Protein AF-A0A150TVU3-F1 (afdb_monomer_lite)

Sequence (72 aa):
MTMKGQSFEAVFGRPAKVVAEAPGRVNLIGEHTDYSGGYVLPTAIPAQRAARLRSVGHAAKRAALERARPPA

Structure (mmCIF, N/CA/C/O backbone):
data_AF-A0A150TVU3-F1
#
_entry.id   AF-A0A150TVU3-F1
#
loop_
_atom_site.group_PDB
_atom_site.id
_atom_site.type_symbol
_atom_site.label_atom_id
_atom_site.label_alt_id
_atom_site.label_comp_id
_atom_site.label_asym_id
_atom_site.label_entity_id
_atom_site.label_seq_id
_atom_site.pdbx_PDB_ins_code
_atom_site.Cartn_x
_atom_site.Cartn_y
_atom_site.Cartn_z
_atom_site.occupancy
_atom_site.B_iso_or_equiv
_atom_site.auth_seq_id
_atom_site.auth_comp_id
_atom_site.auth_asym_id
_atom_site.auth_atom_id
_atom_site.pdbx_PDB_model_num
ATOM 1 N N . MET A 1 1 ? 6.258 -7.160 15.344 1.00 37.19 1 MET A N 1
ATOM 2 C CA . MET A 1 1 ? 6.698 -6.069 16.241 1.00 37.19 1 MET A CA 1
ATOM 3 C C . MET A 1 1 ? 5.798 -4.866 15.970 1.00 37.19 1 MET A C 1
ATOM 5 O O . MET A 1 1 ? 6.003 -4.162 14.993 1.00 37.19 1 MET A O 1
ATOM 9 N N . THR A 1 2 ? 4.703 -4.711 16.717 1.00 47.69 2 THR A N 1
ATOM 10 C CA . THR A 1 2 ? 3.686 -3.679 16.442 1.00 47.69 2 THR A CA 1
ATOM 11 C C . THR A 1 2 ? 4.077 -2.408 17.186 1.00 47.69 2 THR A C 1
ATOM 13 O O . THR A 1 2 ? 4.029 -2.394 18.415 1.00 47.69 2 THR A O 1
ATOM 16 N N . MET A 1 3 ? 4.476 -1.346 16.477 1.00 49.72 3 MET A N 1
ATOM 17 C CA . MET A 1 3 ? 4.588 -0.027 17.106 1.00 49.72 3 MET A CA 1
ATOM 18 C C . MET A 1 3 ? 3.205 0.364 17.641 1.00 49.72 3 MET A C 1
ATOM 20 O O . MET A 1 3 ? 2.260 0.561 16.874 1.00 49.72 3 MET A O 1
ATOM 24 N N . LYS A 1 4 ? 3.065 0.421 18.969 1.00 58.34 4 LYS A N 1
ATOM 25 C CA . LYS A 1 4 ? 1.827 0.829 19.641 1.00 58.34 4 LYS A CA 1
ATOM 26 C C . LYS A 1 4 ? 1.699 2.351 19.586 1.00 58.34 4 LYS A C 1
ATOM 28 O O . LYS A 1 4 ? 2.068 3.051 20.520 1.00 58.34 4 LYS A O 1
ATOM 33 N N . GLY A 1 5 ? 1.162 2.857 18.479 1.00 70.12 5 GLY A N 1
ATOM 34 C CA . GLY A 1 5 ? 0.481 4.151 18.485 1.00 70.12 5 GLY A CA 1
ATOM 35 C C . GLY A 1 5 ? -0.822 4.068 19.290 1.00 70.12 5 GLY A C 1
ATOM 36 O O . GLY A 1 5 ? -1.341 2.975 19.532 1.00 70.12 5 GLY A O 1
ATOM 37 N N . GLN A 1 6 ? -1.361 5.217 19.699 1.00 81.62 6 GLN A N 1
ATOM 38 C CA . GLN A 1 6 ? -2.673 5.282 20.353 1.00 81.62 6 GLN A CA 1
ATOM 39 C C . GLN A 1 6 ? -3.753 4.643 19.456 1.00 81.62 6 GLN A C 1
ATOM 41 O O . GLN A 1 6 ? -3.696 4.743 18.226 1.00 81.62 6 GLN A O 1
ATOM 46 N N . SER A 1 7 ? -4.728 3.948 20.054 1.00 89.69 7 SER A N 1
ATOM 47 C CA . SER A 1 7 ? -5.835 3.352 19.295 1.00 89.69 7 SER A CA 1
ATOM 48 C C . SER A 1 7 ? -6.727 4.444 18.693 1.00 89.69 7 SER A C 1
ATOM 50 O O . SER A 1 7 ? -6.782 5.565 19.193 1.00 89.69 7 SER A O 1
ATOM 52 N N . PHE A 1 8 ? -7.463 4.123 17.623 1.00 91.81 8 PHE A N 1
ATOM 53 C CA . PHE A 1 8 ? -8.418 5.071 17.032 1.00 91.81 8 PHE A CA 1
ATOM 54 C C . PHE A 1 8 ? -9.446 5.548 18.075 1.00 91.81 8 PHE A C 1
ATOM 56 O O . PHE A 1 8 ? -9.766 6.728 18.141 1.00 91.81 8 PHE A O 1
ATOM 63 N N . GLU A 1 9 ? -9.911 4.645 18.937 1.00 93.25 9 GLU A N 1
ATOM 64 C CA . GLU A 1 9 ? -10.839 4.956 20.029 1.00 93.25 9 GLU A CA 1
ATOM 65 C C . GLU A 1 9 ? -10.239 5.893 21.069 1.00 93.25 9 GLU A C 1
ATOM 67 O O . GLU A 1 9 ? -10.930 6.801 21.514 1.00 93.25 9 GLU A O 1
ATOM 72 N N . ALA A 1 10 ? -8.963 5.719 21.419 1.00 92.12 10 ALA A N 1
ATOM 73 C CA . ALA A 1 10 ? -8.289 6.608 22.359 1.00 92.12 10 ALA A CA 1
ATOM 74 C C . ALA A 1 10 ? -8.199 8.046 21.820 1.00 92.12 10 ALA A C 1
ATOM 76 O O . ALA A 1 10 ? -8.342 8.995 22.582 1.00 92.12 10 ALA A O 1
ATOM 77 N N . VAL A 1 11 ? -8.016 8.208 20.505 1.00 91.25 11 VAL A N 1
ATOM 78 C CA . VAL A 1 11 ? -7.891 9.528 19.863 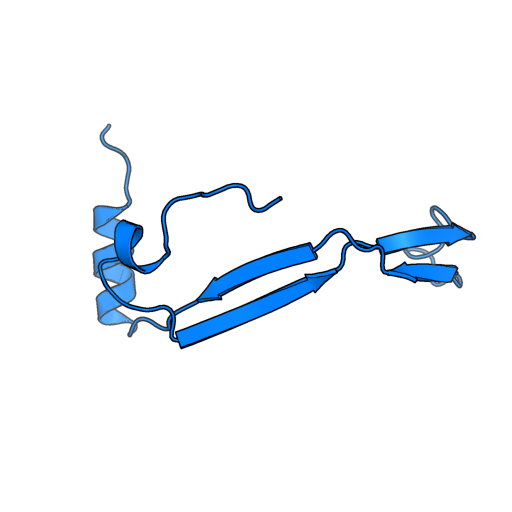1.00 91.25 11 VAL A CA 1
ATOM 79 C C . VAL A 1 11 ? -9.256 10.167 19.569 1.00 91.25 11 VAL A C 1
ATOM 81 O O . VAL A 1 11 ? -9.419 11.374 19.725 1.00 91.25 11 VAL A O 1
ATOM 84 N N . PHE A 1 12 ? -10.251 9.381 19.142 1.00 89.38 12 PHE A N 1
ATOM 85 C CA . PHE A 1 12 ? -11.532 9.897 18.631 1.00 89.38 12 PHE A CA 1
ATOM 86 C C . PHE A 1 12 ? -12.748 9.582 19.520 1.00 89.38 12 PHE A C 1
ATOM 88 O O . PHE A 1 12 ? -13.877 9.942 19.172 1.00 89.38 12 PHE A O 1
ATOM 95 N N . GLY A 1 13 ? -12.550 8.889 20.646 1.00 92.62 13 GLY A N 1
ATOM 96 C CA . GLY A 1 13 ? -13.587 8.528 21.622 1.00 92.62 13 GLY A CA 1
ATOM 97 C C . GLY A 1 13 ? -14.646 7.546 21.109 1.00 92.62 13 GLY A C 1
ATOM 98 O O . GLY A 1 13 ? -15.685 7.371 21.743 1.00 92.62 13 GLY A O 1
ATOM 99 N N . ARG A 1 14 ? -14.452 6.961 19.920 1.00 91.00 14 ARG A N 1
ATOM 100 C CA . ARG A 1 14 ? -15.394 6.048 19.252 1.00 91.00 14 ARG A CA 1
ATOM 101 C C . ARG A 1 14 ? -14.630 5.039 18.392 1.00 91.00 14 ARG A C 1
ATOM 103 O O . ARG A 1 14 ? -13.584 5.408 17.862 1.00 91.00 14 ARG A O 1
ATOM 110 N N . PRO A 1 15 ? -15.168 3.828 18.164 1.00 93.06 15 PRO A N 1
ATOM 111 C CA . PRO A 1 15 ? -14.550 2.835 17.287 1.00 93.06 15 PRO A CA 1
ATOM 112 C C . PRO A 1 15 ? -14.493 3.296 15.832 1.00 93.06 15 PRO A C 1
ATOM 114 O O . PRO A 1 15 ? -15.413 3.957 15.329 1.00 93.06 15 PRO A O 1
ATOM 117 N N . ALA A 1 16 ? -13.427 2.897 15.135 1.00 94.44 16 ALA A N 1
ATOM 118 C CA . ALA A 1 16 ? -13.395 2.937 13.679 1.00 94.44 16 ALA A CA 1
ATOM 119 C C . ALA A 1 16 ? -14.457 1.976 13.128 1.00 94.44 16 ALA A C 1
ATOM 121 O O . ALA A 1 16 ? -14.712 0.925 13.709 1.00 94.44 16 ALA A O 1
ATOM 122 N N . LYS A 1 17 ? -15.082 2.332 12.004 1.00 96.25 17 LYS A N 1
ATOM 123 C CA . LYS A 1 17 ? -16.038 1.450 11.312 1.00 96.25 17 LYS A CA 1
ATOM 124 C C . LYS A 1 17 ? -15.387 0.641 10.197 1.00 96.25 17 LYS A C 1
ATOM 126 O O . LYS A 1 17 ? -15.916 -0.394 9.819 1.00 96.25 17 LYS A O 1
ATOM 131 N N . VAL A 1 18 ? -14.282 1.141 9.652 1.00 95.69 18 VAL A N 1
ATOM 132 C CA . VAL A 1 18 ? -13.562 0.527 8.539 1.00 95.69 18 VAL A CA 1
ATOM 133 C C . VAL A 1 18 ? -12.076 0.545 8.859 1.00 95.69 18 VAL A C 1
ATOM 135 O O . VAL A 1 18 ? -11.551 1.558 9.326 1.00 95.69 18 VAL A O 1
ATOM 138 N N . VAL A 1 19 ? -11.403 -0.568 8.588 1.00 95.25 19 VAL A N 1
ATOM 139 C CA . VAL A 1 19 ? -9.945 -0.645 8.525 1.00 95.25 19 VAL A CA 1
ATOM 140 C C . VAL A 1 19 ? -9.596 -1.014 7.091 1.00 95.25 19 VAL A C 1
ATOM 142 O O . VAL A 1 19 ? -10.057 -2.036 6.594 1.00 95.25 19 VAL A O 1
ATOM 145 N N . ALA A 1 20 ? -8.852 -0.146 6.417 1.00 95.69 20 ALA A N 1
ATOM 146 C CA . ALA A 1 20 ? -8.333 -0.387 5.079 1.00 95.69 20 ALA A CA 1
ATOM 147 C C . ALA A 1 20 ? -6.825 -0.597 5.177 1.00 95.69 20 ALA A C 1
ATOM 149 O O . ALA A 1 20 ? -6.146 0.173 5.857 1.00 95.69 20 ALA A O 1
ATOM 150 N N . GLU A 1 21 ? -6.305 -1.614 4.503 1.00 96.19 21 GLU A N 1
ATOM 151 C CA . GLU A 1 21 ? -4.885 -1.959 4.522 1.00 96.19 21 GLU A CA 1
ATOM 152 C C . GLU A 1 21 ? -4.345 -1.999 3.097 1.00 96.19 21 GLU A C 1
ATOM 154 O O . GLU A 1 21 ? -5.041 -2.427 2.176 1.00 96.19 21 GLU A O 1
ATOM 159 N N . ALA A 1 22 ? -3.116 -1.523 2.918 1.00 96.88 22 ALA A N 1
ATOM 160 C CA . ALA A 1 22 ? -2.431 -1.542 1.637 1.00 96.88 22 ALA A CA 1
ATOM 161 C C . ALA A 1 22 ? -0.949 -1.899 1.825 1.00 96.88 22 ALA A C 1
ATOM 163 O O . ALA A 1 22 ? -0.287 -1.297 2.687 1.00 96.88 22 ALA A O 1
ATOM 164 N N . PRO A 1 23 ? -0.415 -2.825 1.008 1.00 97.62 23 PRO A N 1
ATOM 165 C CA . PRO A 1 23 ? 1.000 -3.143 1.031 1.00 97.62 23 PRO A CA 1
ATOM 166 C C . PRO A 1 23 ? 1.806 -2.041 0.353 1.00 97.62 23 PRO A C 1
ATOM 168 O O . PRO A 1 23 ? 1.360 -1.389 -0.595 1.00 97.62 23 PRO A O 1
ATOM 171 N N . GLY A 1 24 ? 3.036 -1.863 0.819 1.00 97.00 24 GLY A N 1
ATOM 172 C CA . GLY A 1 24 ? 4.064 -1.226 0.016 1.00 97.00 24 GLY A CA 1
ATOM 173 C C . GLY A 1 24 ? 4.376 -2.081 -1.212 1.00 97.00 24 GLY A C 1
ATOM 174 O O . GLY A 1 24 ? 4.126 -3.288 -1.239 1.00 97.00 24 GLY A O 1
ATOM 175 N N . ARG A 1 25 ? 4.985 -1.462 -2.220 1.00 97.62 25 ARG A N 1
ATOM 176 C CA . ARG A 1 25 ? 5.545 -2.166 -3.375 1.00 97.62 25 ARG A CA 1
ATOM 177 C C . ARG A 1 25 ? 6.985 -1.748 -3.610 1.00 97.62 25 ARG A C 1
ATOM 179 O O . ARG A 1 25 ? 7.386 -0.654 -3.215 1.00 97.62 25 ARG A O 1
ATOM 186 N N . VAL A 1 26 ? 7.715 -2.599 -4.311 1.00 97.06 26 VAL A N 1
ATOM 187 C CA . VAL A 1 26 ? 8.961 -2.239 -4.989 1.00 97.06 26 VAL A CA 1
ATOM 188 C C . VAL A 1 26 ? 8.838 -2.616 -6.453 1.00 97.06 26 VAL A C 1
ATOM 190 O O . VAL A 1 26 ? 8.073 -3.513 -6.810 1.00 97.06 26 VAL A O 1
ATOM 193 N N . ASN A 1 27 ? 9.591 -1.936 -7.298 1.00 97.00 27 ASN A N 1
ATOM 194 C CA . ASN A 1 27 ? 9.728 -2.304 -8.694 1.00 97.00 27 ASN A CA 1
ATOM 195 C C . ASN A 1 27 ? 10.968 -3.167 -8.868 1.00 97.00 27 ASN A C 1
ATOM 197 O O . ASN A 1 27 ? 12.036 -2.834 -8.359 1.00 97.00 27 ASN A O 1
ATOM 201 N N . LEU A 1 28 ? 10.820 -4.276 -9.588 1.00 96.50 28 LEU A N 1
ATOM 202 C CA . LEU A 1 28 ? 11.949 -5.122 -9.966 1.00 96.50 28 LEU A CA 1
ATOM 203 C C . LEU A 1 28 ? 12.620 -4.596 -11.245 1.00 96.50 28 LEU A C 1
ATOM 205 O O . LEU A 1 28 ? 13.838 -4.664 -11.370 1.00 96.50 28 LEU A O 1
ATOM 209 N N . ILE A 1 29 ? 11.822 -4.065 -12.182 1.00 96.56 29 ILE A N 1
ATOM 210 C CA . ILE A 1 29 ? 12.265 -3.418 -13.426 1.00 96.56 29 ILE A CA 1
ATOM 211 C C . ILE A 1 29 ? 11.199 -2.430 -13.932 1.00 96.56 29 ILE A C 1
ATOM 213 O O . ILE A 1 29 ? 10.005 -2.602 -13.659 1.00 96.56 29 ILE A O 1
ATOM 217 N N . GLY A 1 30 ? 11.637 -1.422 -14.695 1.00 93.00 30 GLY A N 1
ATOM 218 C CA . GLY A 1 30 ? 10.769 -0.396 -15.283 1.00 93.00 30 GLY A CA 1
ATOM 219 C C . GLY A 1 30 ? 10.693 0.898 -14.467 1.00 93.00 30 GLY A C 1
ATOM 220 O O . GLY A 1 30 ? 9.630 1.499 -14.366 1.00 93.00 30 GLY A O 1
ATOM 221 N N . GLU A 1 31 ? 11.801 1.340 -13.862 1.00 93.81 31 GLU A N 1
ATOM 222 C CA . GLU A 1 31 ? 11.843 2.681 -13.267 1.00 93.81 31 GLU A CA 1
ATOM 223 C C . GLU A 1 31 ? 11.687 3.747 -14.352 1.00 93.81 31 GLU A C 1
ATOM 225 O O . GLU A 1 31 ? 12.296 3.653 -15.417 1.00 93.81 31 GLU A O 1
ATOM 230 N N . HIS A 1 32 ? 10.886 4.774 -14.065 1.00 93.88 32 HIS A N 1
ATOM 231 C CA . HIS A 1 32 ? 10.631 5.910 -14.954 1.00 93.88 32 HIS A CA 1
ATOM 232 C C . HIS A 1 32 ? 9.929 5.589 -16.291 1.00 93.88 32 HIS A C 1
ATOM 234 O O . HIS A 1 32 ? 9.876 6.443 -17.177 1.00 93.88 32 HIS A O 1
ATOM 240 N N . THR A 1 33 ? 9.361 4.392 -16.461 1.00 93.12 33 THR A N 1
ATOM 241 C CA . THR A 1 33 ? 8.602 4.034 -17.676 1.00 93.12 33 THR A CA 1
ATOM 242 C C . THR A 1 33 ? 7.088 4.122 -17.490 1.00 93.12 33 THR A C 1
ATOM 244 O O . THR A 1 33 ? 6.358 4.279 -18.470 1.00 93.12 33 THR A O 1
ATOM 247 N N . ASP A 1 34 ? 6.613 4.069 -16.247 1.00 89.75 34 ASP A N 1
ATOM 248 C CA . ASP A 1 34 ? 5.195 4.022 -15.883 1.00 89.75 34 ASP A CA 1
ATOM 249 C C . ASP A 1 34 ? 4.411 5.252 -16.358 1.00 89.75 34 ASP A C 1
ATOM 251 O O . ASP A 1 34 ? 3.352 5.119 -16.974 1.00 89.75 34 ASP A O 1
ATOM 255 N N . TYR A 1 35 ? 4.947 6.454 -16.157 1.00 91.75 35 TYR A N 1
ATOM 256 C CA . TYR A 1 35 ? 4.296 7.691 -16.602 1.00 91.75 35 TYR A CA 1
ATOM 257 C C . TYR A 1 35 ? 4.315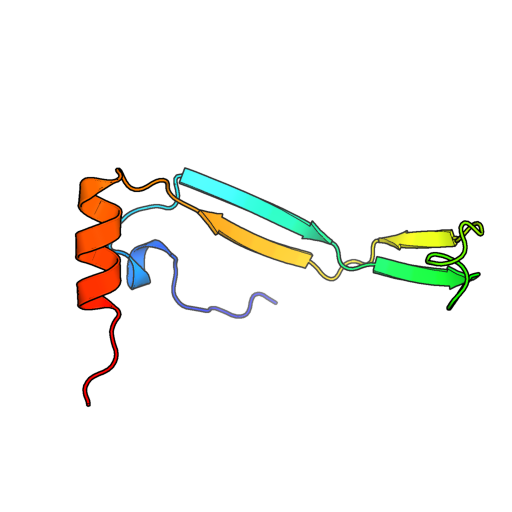 7.892 -18.125 1.00 91.75 35 TYR A C 1
ATOM 259 O O . TYR A 1 35 ? 3.597 8.747 -18.639 1.00 91.75 35 TYR A O 1
ATOM 267 N N . SER A 1 36 ? 5.126 7.116 -18.848 1.00 92.38 36 SER A N 1
ATOM 268 C CA . SER A 1 36 ? 5.233 7.177 -20.312 1.00 92.38 36 SER A CA 1
ATOM 269 C C . SER A 1 36 ? 4.387 6.105 -21.013 1.00 92.38 36 SER A C 1
ATOM 271 O O . SER A 1 36 ? 4.498 5.935 -22.224 1.00 92.38 36 SER A O 1
ATOM 273 N N . GLY A 1 37 ? 3.560 5.359 -20.269 1.00 93.94 37 GLY A N 1
ATOM 274 C CA . GLY A 1 37 ? 2.753 4.257 -20.805 1.00 93.94 37 GLY A CA 1
ATOM 275 C C . GLY A 1 37 ? 3.540 2.967 -21.060 1.00 93.94 37 GLY A C 1
ATOM 276 O O . GLY A 1 37 ? 3.040 2.070 -21.737 1.00 93.94 37 GLY A O 1
ATOM 277 N N . GLY A 1 38 ? 4.767 2.864 -20.541 1.00 93.62 38 GLY A N 1
ATOM 278 C CA . GLY A 1 38 ? 5.566 1.645 -20.597 1.00 93.62 38 GLY A CA 1
ATOM 279 C C . GLY A 1 38 ? 5.106 0.593 -19.584 1.00 93.62 38 GLY A C 1
ATOM 280 O O . GLY A 1 38 ? 4.391 0.883 -18.625 1.00 93.62 38 GLY A O 1
ATOM 281 N N . TYR A 1 39 ? 5.550 -0.648 -19.780 1.00 95.94 39 TYR A N 1
ATOM 282 C CA . TYR A 1 39 ? 5.324 -1.722 -18.813 1.00 95.94 39 TYR A CA 1
ATOM 283 C C . TYR A 1 39 ? 6.282 -1.613 -17.621 1.00 95.94 39 TYR A C 1
ATOM 285 O O . TYR A 1 39 ? 7.415 -1.142 -17.750 1.00 95.94 39 TYR A O 1
ATOM 293 N N . VAL A 1 40 ? 5.825 -2.108 -16.471 1.00 97.00 40 VAL A N 1
ATOM 294 C CA . VAL A 1 40 ? 6.592 -2.214 -15.224 1.00 97.00 40 VAL A CA 1
ATOM 295 C C . VAL A 1 40 ? 6.362 -3.576 -14.581 1.00 97.00 40 VAL A C 1
ATOM 297 O O . VAL A 1 40 ? 5.295 -4.168 -14.754 1.00 97.00 40 VAL A O 1
ATOM 300 N N . LEU A 1 41 ? 7.337 -4.060 -13.806 1.00 97.75 41 LEU A N 1
ATOM 301 C CA . LEU A 1 41 ? 7.210 -5.297 -13.027 1.00 97.75 41 LEU A CA 1
ATOM 302 C C . LEU A 1 41 ? 7.316 -5.004 -11.519 1.00 97.75 41 LEU A C 1
ATOM 304 O O . LEU A 1 41 ? 8.392 -5.158 -10.929 1.00 97.75 41 LEU A O 1
ATOM 308 N N . PRO A 1 42 ? 6.227 -4.546 -10.878 1.00 96.81 42 PRO A N 1
ATOM 309 C CA . PRO A 1 42 ? 6.184 -4.336 -9.441 1.00 96.81 42 PRO A CA 1
ATOM 310 C C . PRO A 1 42 ? 5.904 -5.636 -8.685 1.00 96.81 42 PRO A C 1
ATOM 312 O O . PRO A 1 42 ? 5.286 -6.565 -9.203 1.00 96.81 42 PRO A O 1
ATOM 315 N N . THR A 1 43 ? 6.280 -5.660 -7.411 1.00 97.81 43 THR A N 1
ATOM 316 C CA . THR A 1 43 ? 5.842 -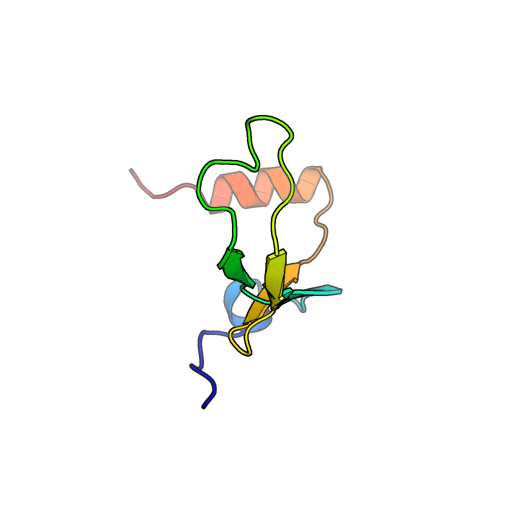6.682 -6.460 1.00 97.81 43 THR A CA 1
ATOM 317 C C . THR A 1 43 ? 5.495 -6.055 -5.114 1.00 97.81 43 THR A C 1
ATOM 319 O O . THR A 1 43 ? 6.097 -5.060 -4.698 1.00 97.81 43 THR A O 1
ATOM 322 N N . ALA A 1 44 ? 4.501 -6.625 -4.435 1.00 98.00 44 ALA A N 1
ATOM 323 C CA . ALA A 1 44 ? 4.156 -6.233 -3.076 1.00 98.00 44 ALA A CA 1
ATOM 324 C C . ALA A 1 44 ? 5.257 -6.679 -2.105 1.00 98.00 44 ALA A C 1
ATOM 326 O O . ALA A 1 44 ? 5.830 -7.760 -2.246 1.00 98.00 44 ALA A O 1
ATOM 327 N N . ILE A 1 45 ? 5.532 -5.857 -1.096 1.00 97.62 45 ILE A N 1
ATOM 328 C CA . ILE A 1 45 ? 6.468 -6.189 -0.016 1.00 97.62 45 ILE A CA 1
ATOM 329 C C . ILE A 1 45 ? 5.716 -6.399 1.306 1.00 97.62 45 ILE A C 1
ATOM 331 O O . ILE A 1 45 ? 4.601 -5.902 1.456 1.00 97.62 45 ILE A O 1
ATOM 335 N N . PRO A 1 46 ? 6.315 -7.075 2.308 1.00 97.56 46 PRO A N 1
ATOM 336 C CA . PRO A 1 46 ? 5.666 -7.300 3.604 1.00 97.56 46 PRO A CA 1
ATOM 337 C C . PRO A 1 46 ? 5.354 -6.026 4.403 1.00 97.56 46 PRO A C 1
ATOM 339 O O . PRO A 1 46 ? 4.633 -6.087 5.398 1.00 97.56 46 PRO A O 1
ATOM 342 N N . ALA A 1 47 ? 5.916 -4.875 4.017 1.00 95.06 47 ALA A N 1
ATOM 343 C CA . ALA A 1 47 ? 5.596 -3.601 4.643 1.00 95.06 47 ALA A CA 1
ATOM 344 C C . ALA A 1 47 ? 4.131 -3.237 4.362 1.00 95.06 47 ALA A C 1
ATOM 346 O O . ALA A 1 47 ? 3.727 -3.127 3.210 1.00 95.06 47 ALA A O 1
ATOM 347 N N . GLN A 1 48 ? 3.353 -3.023 5.419 1.00 95.06 48 GLN A N 1
ATOM 348 C CA . GLN A 1 48 ? 1.918 -2.751 5.345 1.00 95.06 48 GLN A CA 1
ATOM 349 C C . GLN A 1 48 ? 1.593 -1.395 5.962 1.00 95.06 48 GLN A C 1
ATOM 351 O O . GLN A 1 48 ? 2.223 -0.977 6.942 1.00 95.06 48 GLN A O 1
ATOM 356 N N . ARG A 1 49 ? 0.560 -0.727 5.441 1.00 94.56 49 ARG A N 1
ATOM 357 C CA . ARG A 1 49 ? -0.016 0.457 6.080 1.00 94.56 49 ARG A CA 1
ATOM 358 C C . ARG A 1 49 ? -1.525 0.328 6.202 1.00 94.56 49 ARG A C 1
ATOM 360 O O . ARG A 1 49 ? -2.205 -0.005 5.241 1.00 94.56 49 ARG A O 1
ATOM 367 N N . ALA A 1 50 ? -2.031 0.634 7.393 1.00 93.75 50 ALA A N 1
ATOM 368 C CA . ALA A 1 50 ? -3.453 0.601 7.698 1.00 93.75 50 ALA A CA 1
ATOM 369 C C . ALA A 1 50 ? -4.002 2.015 7.924 1.00 93.75 50 ALA A C 1
ATOM 371 O O . ALA A 1 50 ? -3.384 2.834 8.611 1.00 93.75 50 ALA A O 1
ATOM 372 N N . ALA A 1 51 ? -5.193 2.276 7.396 1.00 94.44 51 ALA A N 1
ATOM 373 C CA . ALA A 1 51 ? -6.009 3.446 7.678 1.00 94.44 51 ALA A CA 1
ATOM 374 C C . ALA A 1 51 ? -7.285 3.008 8.406 1.00 94.44 51 ALA A C 1
ATOM 376 O O . ALA A 1 51 ? -8.011 2.127 7.949 1.00 94.44 51 ALA A O 1
ATOM 377 N N . ARG A 1 52 ? -7.572 3.638 9.548 1.00 94.44 52 ARG A N 1
ATOM 378 C CA . ARG A 1 52 ? -8.791 3.400 10.330 1.00 94.44 52 ARG A CA 1
ATOM 379 C C . ARG A 1 52 ? -9.747 4.566 10.123 1.00 94.44 52 ARG A C 1
ATOM 381 O O . ARG A 1 52 ? -9.371 5.715 10.339 1.00 94.44 52 ARG A O 1
ATOM 388 N N . LEU A 1 53 ? -10.963 4.271 9.683 1.00 93.69 53 LEU A N 1
ATOM 389 C CA . LEU A 1 53 ? -11.911 5.256 9.178 1.00 93.69 53 LEU A CA 1
ATOM 390 C C . LEU A 1 53 ? -13.273 5.111 9.853 1.00 93.69 53 LEU A C 1
ATOM 392 O O . LEU A 1 53 ? -13.745 4.016 10.167 1.00 93.69 53 LEU A O 1
ATOM 396 N N . ARG A 1 54 ? -13.945 6.247 10.026 1.00 93.56 54 ARG A N 1
ATOM 397 C CA . ARG A 1 54 ? -15.346 6.323 10.434 1.00 93.56 54 ARG A CA 1
ATOM 398 C C . ARG A 1 54 ? -16.003 7.485 9.705 1.00 93.56 54 ARG A C 1
ATOM 400 O O . ARG A 1 54 ? -15.515 8.607 9.775 1.00 93.56 54 ARG A O 1
ATOM 407 N N . SER A 1 55 ? -17.140 7.238 9.062 1.00 90.19 55 SER A N 1
ATOM 408 C CA . SER A 1 55 ? -17.944 8.324 8.509 1.00 90.19 55 SER A CA 1
ATOM 409 C C . SER A 1 55 ? -18.503 9.208 9.630 1.00 90.19 55 SER A C 1
ATOM 411 O O . SER A 1 55 ? -18.994 8.735 10.664 1.00 90.19 55 SER A O 1
ATOM 413 N N . VAL A 1 56 ? -18.419 10.517 9.422 1.00 85.38 56 VAL A N 1
ATOM 414 C CA . VAL A 1 56 ? -19.089 11.530 10.238 1.00 85.38 56 VAL A CA 1
ATOM 415 C C . VAL A 1 56 ? -20.105 12.238 9.351 1.00 85.38 56 VAL A C 1
ATOM 417 O O . VAL A 1 56 ? -19.808 12.553 8.200 1.00 85.38 56 VAL A O 1
ATOM 420 N N . GLY A 1 57 ? -21.323 12.446 9.858 1.00 83.69 57 GLY A N 1
ATOM 421 C CA . GLY A 1 57 ? -22.342 13.203 9.128 1.00 83.69 57 GLY A CA 1
ATOM 422 C C . GLY A 1 57 ? -21.858 14.624 8.822 1.00 83.69 57 GLY A C 1
ATOM 423 O O . GLY A 1 57 ? -20.995 15.151 9.524 1.00 83.69 57 GLY A O 1
ATOM 424 N N . HIS A 1 58 ? -22.415 15.262 7.793 1.00 75.00 58 HIS A N 1
ATOM 425 C CA . HIS A 1 58 ? -21.932 16.560 7.299 1.00 75.00 58 HIS A CA 1
ATOM 426 C C . HIS A 1 58 ? -21.919 17.661 8.381 1.00 75.00 58 HIS A C 1
ATOM 428 O O . HIS A 1 58 ? -20.944 18.402 8.499 1.00 75.00 58 HIS A O 1
ATOM 434 N N . ALA A 1 59 ? -22.944 17.705 9.242 1.00 70.75 59 ALA A N 1
ATOM 435 C CA . ALA A 1 59 ? -22.998 18.618 10.388 1.00 70.75 59 ALA A C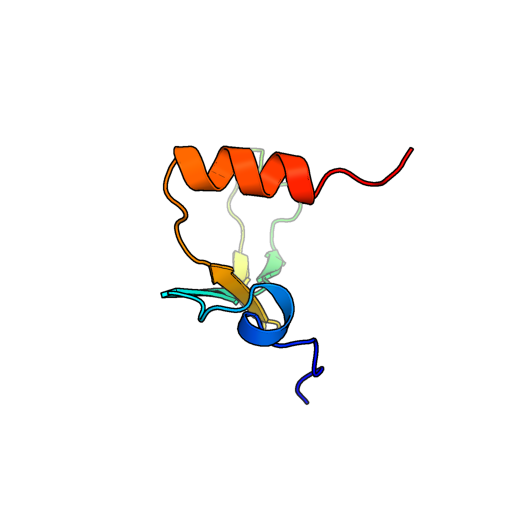A 1
ATOM 436 C C . ALA A 1 59 ? -21.886 18.335 11.420 1.00 70.75 59 ALA A C 1
ATOM 438 O O . ALA A 1 59 ? -21.219 19.248 11.903 1.00 70.75 59 ALA A O 1
ATOM 439 N N . ALA A 1 60 ? -21.618 17.055 11.699 1.00 67.44 60 ALA A N 1
ATOM 440 C CA . ALA A 1 60 ? -20.550 16.637 12.606 1.00 67.44 60 ALA A CA 1
ATOM 441 C C . ALA A 1 60 ? -19.147 16.906 12.028 1.00 67.44 60 ALA A C 1
ATOM 443 O O . ALA A 1 60 ? -18.224 17.198 12.786 1.00 67.44 60 ALA A O 1
ATOM 444 N N . LYS A 1 61 ? -18.981 16.863 10.696 1.00 68.56 61 LYS A N 1
ATOM 445 C CA . LYS A 1 61 ? -17.719 17.190 10.010 1.00 68.56 61 LYS A CA 1
ATOM 446 C C . LYS A 1 61 ? -17.304 18.645 10.254 1.00 68.56 61 LYS A C 1
ATOM 448 O O . LYS A 1 61 ? -16.138 18.891 10.546 1.00 68.56 61 LYS A O 1
ATOM 453 N N . ARG A 1 62 ? -18.246 19.596 10.173 1.00 66.62 62 ARG A N 1
ATOM 454 C CA . ARG A 1 62 ? -17.986 21.029 10.422 1.00 66.62 62 ARG A CA 1
ATOM 455 C C . ARG A 1 62 ? -17.550 21.276 11.867 1.00 66.62 62 ARG A C 1
ATOM 457 O O . ARG A 1 62 ? -16.507 21.877 12.082 1.00 66.62 62 ARG A O 1
ATOM 464 N N . ALA A 1 63 ? -18.273 20.709 12.833 1.00 65.62 63 ALA A N 1
ATOM 465 C CA . ALA A 1 63 ? -17.920 20.819 14.250 1.00 65.62 63 ALA A CA 1
ATOM 466 C C . ALA A 1 63 ? -16.550 20.191 14.586 1.00 65.62 63 ALA A C 1
ATOM 468 O O . ALA A 1 63 ? -15.838 20.694 15.451 1.00 65.62 63 ALA A O 1
ATOM 469 N N . ALA A 1 64 ? -16.164 19.102 13.911 1.00 70.06 64 ALA A N 1
ATOM 470 C CA . ALA A 1 64 ? -14.852 18.480 14.094 1.00 70.06 64 ALA A CA 1
ATOM 471 C C . ALA A 1 64 ? -13.705 19.319 13.499 1.00 70.06 64 ALA A C 1
ATOM 473 O O . ALA A 1 64 ? -12.661 19.437 14.132 1.00 70.06 64 ALA A O 1
ATOM 474 N N . LEU A 1 65 ? -13.905 19.926 12.321 1.00 66.19 65 LEU A N 1
ATOM 475 C CA . LEU A 1 65 ? -12.937 20.841 11.698 1.00 66.19 65 LEU A CA 1
ATOM 476 C C . LEU A 1 65 ? -12.674 22.078 12.567 1.00 66.19 65 LEU A C 1
ATOM 478 O O . LEU A 1 65 ? -11.521 22.464 12.726 1.00 66.19 65 LEU A O 1
ATOM 482 N N . GLU A 1 66 ? -13.719 22.647 13.174 1.00 70.44 66 GLU A N 1
ATOM 483 C CA . GLU A 1 66 ? -13.606 23.790 14.093 1.00 70.44 66 GLU A CA 1
ATOM 484 C C . GLU A 1 66 ? -12.745 23.451 15.325 1.00 70.44 66 GLU A C 1
ATOM 486 O O . GLU A 1 66 ? -11.901 24.239 15.739 1.00 70.44 66 GLU A O 1
ATOM 491 N N . ARG A 1 67 ? -12.917 22.244 15.887 1.00 67.69 67 ARG A N 1
ATOM 492 C CA . ARG A 1 67 ? -12.177 21.767 17.072 1.00 67.69 67 ARG A CA 1
ATOM 493 C C . ARG A 1 67 ? -10.738 21.344 16.780 1.00 67.69 67 ARG A C 1
ATOM 495 O O . ARG A 1 67 ? -9.925 21.330 17.695 1.00 67.69 67 ARG A O 1
ATOM 502 N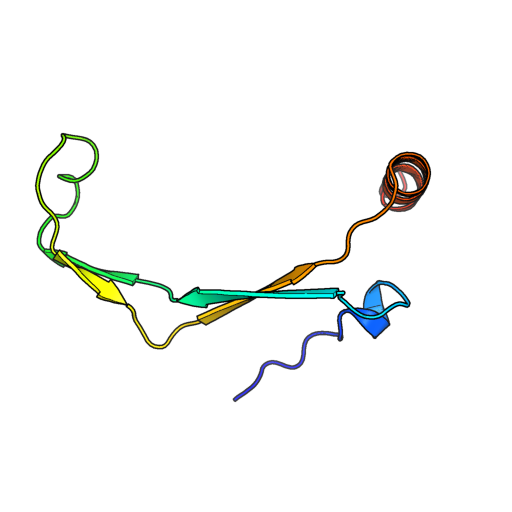 N . ALA A 1 68 ? -10.437 20.958 15.542 1.00 65.88 68 ALA A N 1
ATOM 503 C CA . ALA A 1 68 ? -9.101 20.540 15.119 1.00 65.88 68 ALA A CA 1
ATOM 504 C C . ALA A 1 68 ? -8.215 21.716 14.668 1.00 65.88 68 ALA A C 1
ATOM 506 O O . ALA A 1 68 ? -7.059 21.503 14.298 1.00 65.88 68 ALA A O 1
ATOM 507 N N . ARG A 1 69 ? -8.741 22.949 14.675 1.00 62.53 69 ARG A N 1
ATOM 508 C CA . ARG A 1 69 ? -7.969 24.150 14.362 1.00 62.53 69 ARG A CA 1
ATOM 509 C C . ARG A 1 69 ? -6.942 24.394 15.481 1.00 62.53 69 ARG A C 1
ATOM 511 O O . ARG A 1 69 ? -7.347 24.495 16.639 1.00 62.53 69 ARG A O 1
ATOM 518 N N . PRO A 1 70 ? -5.637 24.483 15.168 1.00 54.62 70 PRO A N 1
ATOM 519 C CA . PRO A 1 70 ? -4.627 24.766 16.181 1.00 54.62 70 PRO A CA 1
ATOM 520 C C . PRO A 1 70 ? -4.865 26.152 16.811 1.00 54.62 70 PRO A C 1
ATOM 522 O O . PRO A 1 70 ? -5.366 27.049 16.119 1.00 54.62 70 PRO A O 1
ATOM 525 N N . PRO A 1 71 ? -4.546 26.336 18.108 1.00 62.19 71 PRO A N 1
ATOM 526 C CA . PRO A 1 71 ? -4.578 27.655 18.731 1.00 62.19 71 PRO A CA 1
ATOM 527 C C . PRO A 1 71 ? -3.572 28.584 18.036 1.00 62.19 71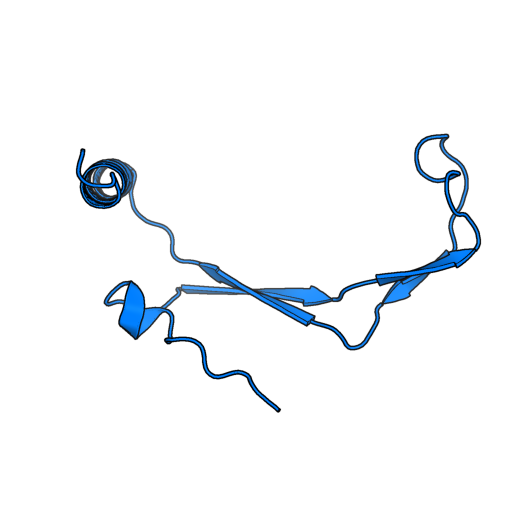 PRO A C 1
ATOM 529 O O . PRO A 1 71 ? -2.532 28.120 17.567 1.00 62.19 71 PRO A O 1
ATOM 532 N N . ALA A 1 72 ? -3.947 29.861 17.917 1.00 61.69 72 ALA A N 1
ATOM 533 C CA . ALA A 1 72 ? -3.134 30.911 17.303 1.00 61.69 72 ALA A CA 1
ATOM 534 C C . ALA A 1 72 ? -1.865 31.207 18.111 1.00 61.69 72 ALA A C 1
ATOM 536 O O . ALA A 1 72 ? -1.927 31.075 19.355 1.00 61.69 72 ALA A O 1
#

Organism: Sorangium cellulosum (NCBI:txid56)

InterPro domains:
  IPR014721 Small ribosomal subunit protein uS5 domain 2-type fold, subgroup [G3DSA:3.30.230.10] (2-71)
  IPR019539 Galactokinase, N-terminal domain [PF10509] (6-47)
  IPR019741 Galactokinase, conserved site [PS00106] (24-35)
  IPR020568 Ribosomal protein uS5 domain 2-type superfamily [SSF54211] (6-51)

Secondary structure (DSSP, 8-state):
----PPPHHHHHSS--SEEEEEEEEEEEE-TTTGGGT---EEEEEEEEEEEEE----HHHHHHHHHHTSPP-

Radius of gyration: 18.81 Å; chains: 1; bounding box: 35×38×43 Å

Foldseek 3Di:
DDDDDPAPCRVPVDFFPDKDKDFDKDWPDDPPCVVVVDDTHIDGDPHMDIDGHDDDPPVRVVVVVVVPDDDD

pLDDT: mean 85.3, std 14.97, range [37.19, 98.0]